Protein AF-A0A444ZE01-F1 (afdb_monomer)

Foldseek 3Di:
DDDDDPVDDDPVPDPCCPDPCVVVVVVPPPPPVVVVVVVVVVVVVVVVVVVVVVLCVPQVVDPVSVVVVVVVVVVVVVVVVVVVCVPPDDPDPPPDPPDPPPDPDD

Organism: Arachis hypogaea (NCBI:txid3818)

Radius of gyration: 29.76 Å; Cα contacts (8 Å, |Δi|>4): 13; chains: 1; bounding box: 40×38×88 Å

Mean predicted aligned error: 18.2 Å

Sequence (106 aa):
MKFENILELPDSLIYKRWTKNAKNEFISTEMPVNDDVERVLKFRVGALASNLNKLCDIACKDLADFDEVQSELVNLVIRLQSRKQGKSTPNINVEGINDPFVVKSK

Solvent-accessible surface area (backbone atoms only — not comparable to full-atom values): 6834 Å² total; per-residue (Å²): 138,84,86,83,82,78,88,69,82,59,71,92,76,53,63,55,85,79,41,90,60,33,64,58,60,62,70,65,55,76,71,59,71,66,59,56,54,55,50,53,49,52,52,52,51,51,54,51,50,55,52,50,52,54,48,49,70,58,24,73,75,42,71,68,51,32,54,50,53,52,51,52,51,52,53,50,50,50,58,53,50,51,64,73,34,75,86,53,88,77,85,79,80,92,76,75,87,76,62,92,81,69,75,80,78,130

pLDDT: mean 75.28, std 19.27, range [46.06, 98.0]

Secondary structure (DSSP, 8-state):
-------S--GGGS-GGGSTTHHHHHHT----HHHHHHHHHHHHHHHHHHHHHHHHHHHTTSHHHHHHHHHHHHHHHHHHHHHHTTTS-----------TT-----

Structure (mmCIF, N/CA/C/O backbone):
data_AF-A0A444ZE01-F1
#
_entry.id   AF-A0A444ZE01-F1
#
loop_
_a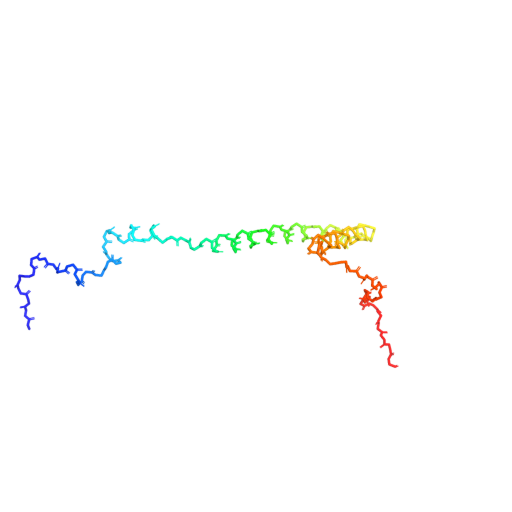tom_site.group_PDB
_atom_site.id
_atom_site.type_symbol
_atom_site.label_atom_id
_atom_site.label_alt_id
_atom_site.label_comp_id
_atom_site.label_asym_id
_atom_site.label_entity_id
_atom_site.label_seq_id
_atom_site.pdbx_PDB_ins_code
_atom_site.Cartn_x
_atom_site.Cartn_y
_atom_site.Cartn_z
_atom_site.occupancy
_atom_site.B_iso_or_equiv
_atom_site.auth_seq_id
_atom_site.auth_comp_id
_at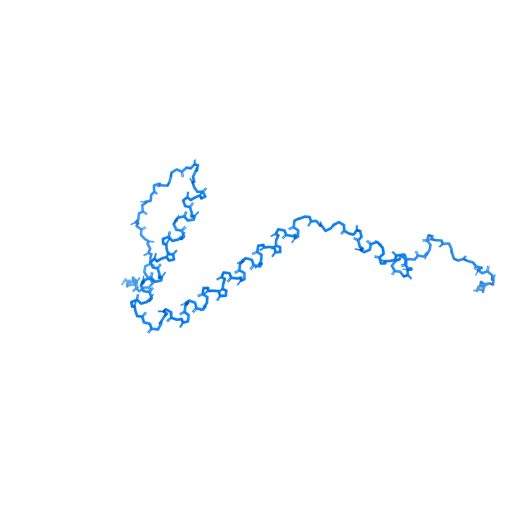om_site.auth_asym_id
_atom_site.auth_atom_id
_atom_site.pdbx_PDB_model_num
ATOM 1 N N . MET A 1 1 ? 11.892 18.921 -68.157 1.00 55.28 1 MET A N 1
ATOM 2 C CA . MET A 1 1 ? 12.948 17.894 -68.051 1.00 55.28 1 MET A CA 1
ATOM 3 C C . MET A 1 1 ? 12.247 16.560 -67.841 1.00 55.28 1 MET A C 1
ATOM 5 O O . MET A 1 1 ? 11.583 16.409 -66.825 1.00 55.28 1 MET A O 1
ATOM 9 N N . LYS A 1 2 ? 12.251 15.671 -68.840 1.00 55.94 2 LYS A N 1
ATOM 10 C CA . LYS A 1 2 ? 11.714 14.308 -68.708 1.00 55.94 2 LYS A CA 1
ATOM 11 C C . LYS A 1 2 ? 12.903 13.387 -68.459 1.00 55.94 2 LYS A C 1
ATOM 13 O O . LYS A 1 2 ? 13.844 13.411 -69.244 1.00 55.94 2 LYS A O 1
ATOM 18 N N . PHE A 1 3 ? 12.884 12.655 -67.351 1.00 61.16 3 PHE A N 1
ATOM 19 C CA . PHE A 1 3 ? 13.892 11.640 -67.064 1.00 61.16 3 PHE A CA 1
ATOM 20 C C . PHE A 1 3 ? 13.412 10.325 -67.667 1.00 61.16 3 PHE A C 1
ATOM 22 O O . PHE A 1 3 ? 12.609 9.613 -67.072 1.00 61.16 3 PHE A O 1
ATOM 29 N N . GLU A 1 4 ? 13.857 10.047 -68.885 1.00 61.88 4 GLU A N 1
ATOM 30 C CA . GLU A 1 4 ? 13.687 8.742 -69.512 1.00 61.88 4 GLU A CA 1
ATOM 31 C C . GLU A 1 4 ? 14.908 7.887 -69.133 1.00 61.88 4 GLU A C 1
ATOM 33 O O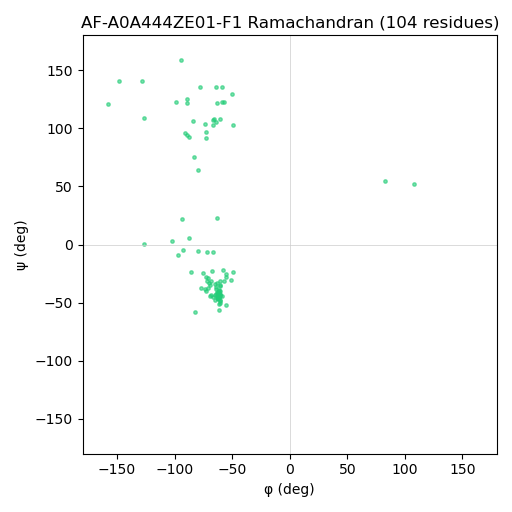 . GLU A 1 4 ? 16.045 8.305 -69.349 1.00 61.88 4 GLU A O 1
ATOM 38 N N . ASN A 1 5 ? 14.655 6.706 -68.551 1.00 63.28 5 ASN A N 1
ATOM 39 C CA . ASN A 1 5 ? 15.624 5.670 -68.143 1.00 63.28 5 ASN A CA 1
ATOM 40 C C . ASN A 1 5 ? 16.335 5.831 -66.785 1.00 63.28 5 ASN A C 1
ATOM 42 O O . ASN A 1 5 ? 17.555 5.710 -66.699 1.00 63.28 5 ASN A O 1
ATOM 46 N N . ILE A 1 6 ? 15.583 5.988 -65.691 1.00 62.78 6 ILE A N 1
ATOM 47 C CA . ILE A 1 6 ? 16.099 5.595 -64.366 1.00 62.78 6 ILE A CA 1
ATOM 48 C C . ILE A 1 6 ? 15.753 4.117 -64.183 1.00 62.78 6 ILE A C 1
ATOM 50 O O . ILE A 1 6 ? 14.638 3.790 -63.786 1.00 62.78 6 ILE A O 1
ATOM 54 N N . LEU A 1 7 ? 16.674 3.227 -64.558 1.00 65.50 7 LEU A N 1
ATOM 55 C CA . LEU A 1 7 ? 16.467 1.785 -64.398 1.00 65.50 7 LEU A CA 1
ATOM 56 C C . LEU A 1 7 ? 16.501 1.372 -62.920 1.00 65.50 7 LEU A C 1
ATOM 58 O O . LEU A 1 7 ? 15.717 0.515 -62.532 1.00 65.50 7 LEU A O 1
ATOM 62 N N . GLU A 1 8 ? 17.310 2.032 -62.083 1.00 67.56 8 GLU A N 1
ATOM 63 C CA . GLU A 1 8 ? 17.335 1.832 -60.628 1.00 67.56 8 GLU A CA 1
ATOM 64 C C . GLU A 1 8 ? 17.691 3.143 -59.904 1.00 67.56 8 GLU A C 1
ATOM 66 O O . GLU A 1 8 ? 18.512 3.935 -60.375 1.00 67.56 8 GLU A O 1
ATOM 71 N N . LEU A 1 9 ? 17.037 3.399 -58.768 1.00 71.94 9 LEU A N 1
ATOM 72 C CA . LEU A 1 9 ? 17.327 4.547 -57.906 1.00 71.94 9 LEU A CA 1
ATOM 73 C C . LEU A 1 9 ? 18.585 4.268 -57.065 1.00 71.94 9 LEU A C 1
ATOM 75 O O . LEU A 1 9 ? 18.675 3.191 -56.481 1.00 71.94 9 LEU A O 1
ATOM 79 N N . PRO A 1 10 ? 19.521 5.227 -56.929 1.00 72.62 10 PRO A N 1
ATOM 80 C CA . PRO A 1 10 ? 20.665 5.082 -56.032 1.00 72.62 10 PRO A CA 1
ATOM 81 C C . PRO A 1 10 ? 20.230 4.868 -54.577 1.00 72.62 10 PRO A C 1
ATOM 83 O O . PRO A 1 10 ? 19.401 5.626 -54.070 1.00 72.62 10 PRO A O 1
ATOM 86 N N . ASP A 1 11 ? 20.862 3.925 -53.873 1.00 66.56 11 ASP A N 1
ATOM 87 C CA . ASP A 1 11 ? 20.573 3.612 -52.460 1.00 66.56 11 ASP A CA 1
ATOM 88 C C . ASP A 1 11 ? 20.673 4.828 -51.525 1.00 66.56 11 ASP A C 1
ATOM 90 O O . ASP A 1 11 ? 19.972 4.907 -50.518 1.00 66.56 11 ASP A O 1
ATOM 94 N N . SER A 1 12 ? 21.504 5.815 -51.869 1.00 68.62 12 SER A N 1
ATOM 95 C CA . SER A 1 12 ? 21.644 7.073 -51.125 1.00 68.62 12 SER A CA 1
ATOM 96 C C . SER A 1 12 ? 20.400 7.968 -51.175 1.00 68.62 12 SER A C 1
ATOM 98 O O . SER A 1 12 ? 20.215 8.804 -50.293 1.00 68.62 12 SER A O 1
ATOM 100 N N . LEU A 1 13 ? 19.550 7.803 -52.191 1.00 69.62 13 LEU A N 1
ATOM 101 C CA . LEU A 1 13 ? 18.291 8.534 -52.362 1.00 69.62 13 LEU A CA 1
ATOM 102 C C . LEU A 1 13 ? 17.084 7.742 -51.848 1.00 69.62 13 LEU A C 1
ATOM 104 O O . LEU A 1 13 ? 15.982 8.283 -51.740 1.00 69.62 13 LEU A O 1
ATOM 108 N N . ILE A 1 14 ? 17.281 6.469 -51.505 1.00 75.69 14 ILE A N 1
ATOM 109 C CA . ILE A 1 14 ? 16.237 5.615 -50.961 1.00 75.69 14 ILE A CA 1
ATOM 110 C C . ILE A 1 14 ? 16.157 5.858 -49.453 1.00 75.69 14 ILE A C 1
ATOM 112 O O . ILE A 1 14 ? 17.001 5.425 -48.667 1.00 75.69 14 ILE A O 1
ATOM 116 N N . TYR A 1 15 ? 15.103 6.551 -49.020 1.00 70.31 15 TYR A N 1
ATOM 117 C CA . TYR A 1 15 ? 14.872 6.774 -47.599 1.00 70.31 15 TYR A CA 1
ATOM 118 C C . TYR A 1 15 ? 14.559 5.435 -46.916 1.00 70.31 15 TYR A C 1
ATOM 120 O O . TYR A 1 15 ? 13.477 4.869 -47.085 1.00 70.31 15 TYR A O 1
ATOM 128 N N . LYS A 1 16 ? 15.514 4.923 -46.130 1.00 68.69 16 LYS A N 1
ATOM 129 C 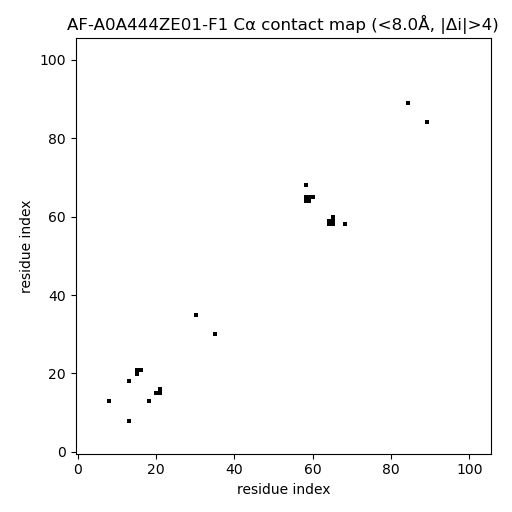CA . LYS A 1 16 ? 15.490 3.570 -45.542 1.00 68.69 16 LYS A CA 1
ATOM 130 C C . LYS A 1 16 ? 14.199 3.215 -44.805 1.00 68.69 16 LYS A C 1
ATOM 132 O O . LYS A 1 16 ? 13.779 2.060 -44.855 1.00 68.69 16 LYS A O 1
ATOM 137 N N . ARG A 1 17 ? 13.520 4.207 -44.212 1.00 68.50 17 ARG A N 1
ATOM 138 C CA . ARG A 1 17 ? 12.218 4.057 -43.532 1.00 68.50 17 ARG A CA 1
ATOM 139 C C . ARG A 1 17 ? 11.111 3.499 -44.442 1.00 68.50 17 ARG A C 1
ATOM 141 O O . ARG A 1 17 ? 10.138 2.959 -43.932 1.00 68.50 17 ARG A O 1
ATOM 148 N N . TRP A 1 18 ? 11.253 3.624 -45.762 1.00 66.25 18 TRP A N 1
ATOM 149 C CA . TRP A 1 18 ? 10.300 3.138 -46.770 1.00 66.25 18 TRP A CA 1
ATOM 150 C C . TRP A 1 18 ? 10.765 1.838 -47.443 1.00 66.25 18 TRP A C 1
ATOM 152 O O . TRP A 1 18 ? 10.096 1.332 -48.340 1.00 66.25 18 TRP A O 1
ATOM 162 N N . THR A 1 19 ? 11.897 1.272 -47.011 1.00 72.69 19 THR A N 1
ATOM 163 C CA . THR A 1 19 ? 12.428 0.010 -47.544 1.00 72.69 19 THR A CA 1
ATOM 164 C C . THR A 1 19 ? 11.980 -1.183 -46.709 1.00 72.69 19 THR A C 1
ATOM 166 O O . THR A 1 19 ? 11.663 -1.064 -45.526 1.00 72.69 19 THR A O 1
ATOM 169 N N . LYS A 1 20 ? 12.021 -2.381 -47.301 1.00 68.94 20 LYS A N 1
ATOM 170 C CA . LYS A 1 20 ? 11.741 -3.654 -46.614 1.00 68.94 20 LYS A CA 1
ATOM 171 C C . LYS A 1 20 ? 12.627 -3.875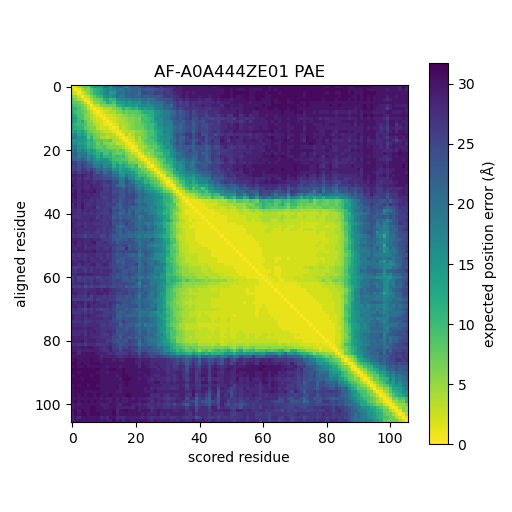 -45.372 1.00 68.94 20 LYS A C 1
ATOM 173 O O . LYS A 1 20 ? 12.198 -4.549 -44.438 1.00 68.94 20 LYS A O 1
ATOM 178 N N . ASN A 1 21 ? 13.809 -3.252 -45.329 1.00 62.72 21 ASN A N 1
ATOM 179 C CA . ASN A 1 21 ? 14.749 -3.310 -44.206 1.00 62.72 21 ASN A CA 1
ATOM 180 C C . ASN A 1 21 ? 14.382 -2.375 -43.038 1.00 62.72 21 ASN A C 1
ATOM 182 O O . ASN A 1 21 ? 14.993 -2.483 -41.977 1.00 62.72 21 ASN A O 1
ATOM 186 N N . ALA A 1 22 ? 13.354 -1.524 -43.170 1.00 62.03 22 ALA A N 1
ATOM 187 C CA . ALA A 1 22 ? 12.894 -0.637 -42.095 1.00 62.03 22 ALA A CA 1
ATOM 188 C C . ALA A 1 22 ? 12.507 -1.397 -40.814 1.00 62.03 22 ALA A C 1
ATOM 190 O O . ALA A 1 22 ? 12.686 -0.893 -39.708 1.00 62.03 22 ALA A O 1
ATOM 191 N N . LYS A 1 23 ? 12.005 -2.633 -40.950 1.00 58.97 23 LYS A N 1
ATOM 192 C CA . LYS A 1 23 ? 11.671 -3.485 -39.800 1.00 58.97 23 LYS A CA 1
ATOM 193 C C . LYS A 1 23 ? 12.909 -4.034 -39.085 1.00 58.97 23 LYS A C 1
ATOM 195 O O . LYS A 1 23 ? 12.837 -4.256 -37.884 1.00 58.97 23 LYS A O 1
ATOM 200 N N . ASN A 1 24 ? 14.030 -4.209 -39.786 1.00 59.62 24 ASN A N 1
ATOM 201 C CA . ASN A 1 24 ? 15.263 -4.728 -39.187 1.00 59.62 24 ASN A CA 1
ATOM 202 C C . ASN A 1 24 ? 15.987 -3.647 -38.373 1.00 59.62 24 ASN A C 1
ATOM 204 O O . ASN A 1 24 ? 16.488 -3.942 -37.295 1.00 59.62 24 ASN A O 1
ATOM 208 N N . GLU A 1 25 ? 15.978 -2.389 -38.834 1.00 56.56 25 GLU A N 1
ATOM 209 C CA . GLU A 1 25 ? 16.546 -1.264 -38.070 1.00 56.56 25 GLU A CA 1
ATOM 210 C C . GLU A 1 25 ? 15.714 -0.944 -36.810 1.00 56.56 25 GLU A C 1
ATOM 212 O O . GLU A 1 25 ? 16.276 -0.576 -35.783 1.00 56.56 25 GLU A O 1
ATOM 217 N N . PHE A 1 26 ? 14.389 -1.156 -36.838 1.00 53.97 26 PHE A N 1
ATOM 218 C CA . PHE A 1 26 ? 13.528 -0.941 -35.663 1.00 53.97 26 PHE A CA 1
ATOM 219 C C . PHE A 1 26 ? 13.769 -1.968 -34.545 1.00 53.97 26 PHE A C 1
ATOM 221 O O . PHE A 1 26 ? 13.688 -1.626 -33.368 1.00 53.97 26 PHE A O 1
ATOM 228 N N . ILE A 1 27 ? 14.076 -3.219 -34.903 1.00 54.97 27 ILE A N 1
ATOM 229 C CA . ILE A 1 27 ? 14.314 -4.303 -33.935 1.00 54.97 27 ILE A CA 1
ATOM 230 C C . ILE A 1 27 ? 15.694 -4.167 -33.269 1.00 54.97 27 ILE A C 1
ATOM 232 O O . ILE A 1 27 ? 15.868 -4.601 -32.135 1.00 54.97 27 ILE A O 1
ATOM 236 N N . SER A 1 28 ? 16.651 -3.503 -33.924 1.00 52.94 28 SER A N 1
ATOM 237 C CA . SER A 1 28 ? 17.979 -3.204 -33.368 1.00 52.94 28 SER A CA 1
ATOM 238 C C . SER A 1 28 ? 18.074 -1.832 -32.698 1.00 52.94 28 SER A C 1
ATOM 240 O O . SER A 1 28 ? 19.174 -1.312 -32.522 1.00 52.94 28 SER A O 1
ATOM 242 N N . THR A 1 29 ? 16.950 -1.247 -32.272 1.00 51.91 29 THR A N 1
ATOM 243 C CA . THR A 1 29 ? 17.038 -0.234 -31.217 1.00 51.91 29 THR A CA 1
ATOM 244 C C . THR A 1 29 ? 17.348 -0.994 -29.939 1.00 51.91 29 THR A C 1
ATOM 246 O O . THR A 1 29 ? 16.449 -1.577 -29.334 1.00 51.91 29 THR A O 1
ATOM 249 N N . GLU A 1 30 ? 18.625 -1.052 -29.562 1.00 59.94 30 GLU A N 1
ATOM 250 C CA . GLU A 1 30 ? 19.013 -1.397 -28.199 1.00 59.94 30 GLU A CA 1
ATOM 251 C C . GLU A 1 30 ? 18.178 -0.512 -27.275 1.00 59.94 30 GLU A C 1
ATOM 253 O O . GLU A 1 30 ? 18.391 0.698 -27.189 1.00 59.94 30 GLU A O 1
ATOM 258 N N . MET A 1 31 ? 17.141 -1.094 -26.667 1.00 54.16 31 MET A N 1
ATOM 259 C CA . MET A 1 31 ? 16.353 -0.378 -25.681 1.00 54.16 31 MET A CA 1
ATOM 260 C C . MET A 1 31 ? 17.336 0.074 -24.605 1.00 54.16 31 MET A C 1
ATOM 262 O O . MET A 1 31 ? 18.038 -0.784 -24.054 1.00 54.16 31 MET A O 1
ATOM 266 N N . PRO A 1 32 ? 17.436 1.380 -24.305 1.00 56.69 32 PRO A N 1
ATOM 267 C CA . PRO A 1 32 ? 18.321 1.814 -23.248 1.00 56.69 32 PRO A CA 1
ATOM 268 C C . PRO A 1 32 ? 17.858 1.100 -21.980 1.00 56.69 32 PRO A C 1
ATOM 270 O O . PRO A 1 32 ? 16.700 1.203 -21.591 1.00 56.69 32 PRO A O 1
AT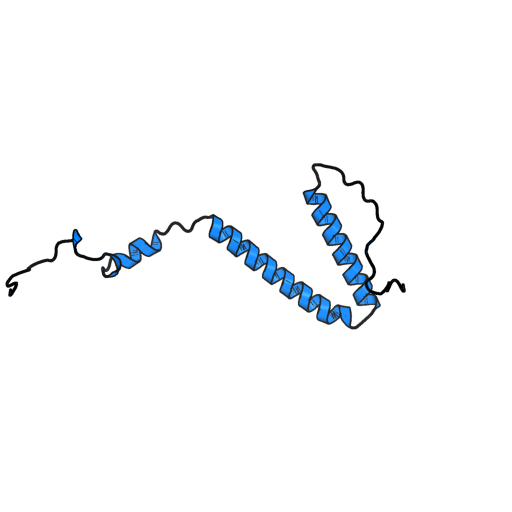OM 273 N N . VAL A 1 33 ? 18.753 0.345 -21.341 1.00 59.06 33 VAL A N 1
ATOM 274 C CA . VAL A 1 33 ? 18.485 -0.462 -20.131 1.00 59.06 33 VAL A CA 1
ATOM 275 C C . VAL A 1 33 ? 17.765 0.351 -19.036 1.00 59.06 33 VAL A C 1
ATOM 277 O O . VAL A 1 33 ? 17.043 -0.193 -18.203 1.00 59.06 33 VAL A O 1
ATOM 280 N N . ASN A 1 34 ? 17.911 1.676 -19.075 1.00 61.72 34 ASN A N 1
ATOM 281 C CA . ASN A 1 34 ? 17.239 2.630 -18.202 1.00 61.72 34 ASN A CA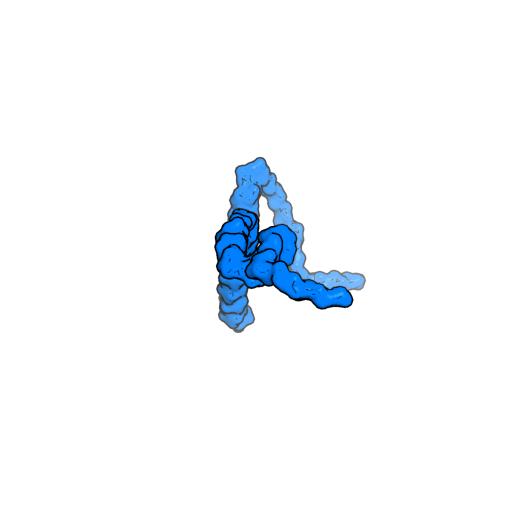 1
ATOM 282 C C . ASN A 1 34 ? 15.702 2.680 -18.381 1.00 61.72 34 ASN A C 1
ATOM 284 O O . ASN A 1 34 ? 14.987 2.821 -17.388 1.00 61.72 34 ASN A O 1
ATOM 288 N N . ASP A 1 35 ? 15.183 2.481 -19.600 1.00 65.19 35 ASP A N 1
ATOM 289 C CA . ASP A 1 35 ? 13.735 2.416 -19.868 1.00 65.19 35 ASP A CA 1
ATOM 290 C C . ASP A 1 35 ? 13.091 1.232 -19.145 1.00 65.19 35 ASP A C 1
ATOM 292 O O . ASP A 1 35 ? 11.940 1.308 -18.710 1.00 65.19 35 ASP A O 1
ATOM 296 N N . ASP A 1 36 ? 13.827 0.131 -18.996 1.00 77.69 36 ASP A N 1
ATOM 297 C CA . ASP A 1 36 ? 13.316 -1.061 -18.331 1.00 77.69 36 ASP A CA 1
ATOM 298 C C . ASP A 1 36 ? 13.239 -0.868 -16.811 1.00 77.69 36 ASP A C 1
ATOM 300 O O . ASP A 1 36 ? 12.244 -1.233 -16.183 1.00 77.69 36 ASP A O 1
ATOM 304 N N . VAL A 1 37 ? 14.223 -0.184 -16.215 1.00 83.19 37 VAL A N 1
ATOM 305 C CA . VAL A 1 37 ? 14.203 0.167 -14.786 1.00 83.19 37 VAL A CA 1
ATOM 306 C C . VAL A 1 37 ? 13.058 1.130 -14.474 1.00 83.19 37 VAL A C 1
ATOM 308 O O . VAL A 1 37 ? 12.294 0.887 -13.537 1.00 83.19 37 VAL A O 1
ATOM 311 N N . GLU A 1 38 ? 12.894 2.199 -15.257 1.00 87.81 38 GLU A N 1
ATOM 312 C CA . GLU A 1 38 ? 11.805 3.160 -15.054 1.00 87.81 38 GLU A CA 1
ATOM 313 C C . GLU A 1 38 ? 10.432 2.499 -15.236 1.00 87.81 38 GLU A C 1
ATOM 315 O O . GLU A 1 38 ? 9.515 2.708 -14.435 1.00 87.81 38 GLU A O 1
ATOM 320 N N . ARG A 1 39 ? 10.293 1.639 -16.249 1.00 86.06 39 ARG A N 1
ATOM 321 C CA . ARG A 1 39 ? 9.079 0.855 -16.483 1.00 86.06 39 ARG A CA 1
ATOM 322 C C . ARG A 1 39 ? 8.764 -0.060 -15.298 1.00 86.06 39 ARG A C 1
ATOM 324 O O . ARG A 1 39 ? 7.635 -0.053 -14.807 1.00 86.06 39 ARG A O 1
ATOM 331 N N . VAL A 1 40 ? 9.744 -0.816 -14.804 1.00 88.50 40 VAL A N 1
ATOM 332 C CA . VAL A 1 40 ? 9.581 -1.693 -13.633 1.00 88.50 40 VAL A CA 1
ATOM 333 C C . VAL A 1 40 ? 9.197 -0.886 -12.391 1.00 88.50 40 VAL A C 1
ATOM 335 O O . VAL A 1 40 ? 8.329 -1.314 -11.627 1.00 88.50 40 VAL A O 1
ATOM 338 N N . LEU A 1 41 ? 9.786 0.297 -12.189 1.00 91.44 41 LEU A N 1
ATOM 339 C CA . LEU A 1 41 ? 9.414 1.193 -11.093 1.00 91.44 41 LEU A CA 1
ATOM 340 C C . LEU A 1 41 ? 7.957 1.653 -11.207 1.00 91.44 41 LEU A C 1
ATOM 342 O O . LEU A 1 41 ? 7.225 1.554 -10.222 1.00 91.44 41 LEU A O 1
ATOM 346 N N . LYS A 1 42 ? 7.503 2.074 -12.393 1.00 93.06 42 LYS A N 1
ATOM 347 C CA . LYS A 1 42 ? 6.101 2.463 -12.630 1.00 93.06 42 LYS A CA 1
ATOM 348 C C . LYS A 1 42 ? 5.132 1.320 -12.331 1.00 93.06 42 LYS A C 1
ATOM 350 O O . LYS A 1 42 ? 4.138 1.538 -11.641 1.00 93.06 42 LYS A O 1
ATOM 355 N N . PHE A 1 43 ? 5.441 0.096 -12.768 1.00 93.50 43 PHE A N 1
ATOM 356 C CA . PHE A 1 43 ? 4.618 -1.077 -12.452 1.00 93.50 43 PHE A CA 1
ATOM 357 C C . PHE A 1 43 ? 4.556 -1.362 -10.948 1.00 93.50 43 PHE A C 1
ATOM 359 O O . PHE A 1 43 ? 3.473 -1.603 -10.416 1.00 93.50 43 PHE A O 1
ATOM 366 N N . ARG A 1 44 ? 5.692 -1.287 -10.243 1.00 94.75 44 ARG A N 1
ATOM 367 C CA . ARG A 1 44 ? 5.742 -1.477 -8.784 1.00 94.75 44 ARG A CA 1
ATOM 368 C C . ARG A 1 44 ? 4.923 -0.420 -8.045 1.00 94.75 44 ARG A C 1
ATOM 370 O O . ARG A 1 44 ? 4.170 -0.769 -7.141 1.00 94.75 44 ARG A O 1
ATOM 377 N N . VAL A 1 45 ? 5.035 0.848 -8.445 1.00 96.50 45 VAL A N 1
ATOM 378 C CA . VAL A 1 45 ? 4.240 1.945 -7.871 1.00 96.50 45 VAL A CA 1
ATOM 379 C C . VAL A 1 45 ? 2.751 1.721 -8.119 1.00 96.50 45 VAL A C 1
ATOM 381 O O . VAL A 1 45 ? 1.968 1.808 -7.179 1.00 96.50 45 VAL A O 1
ATOM 384 N N . GLY A 1 46 ? 2.357 1.370 -9.347 1.00 95.94 46 GLY A N 1
ATOM 385 C CA . GLY A 1 46 ? 0.957 1.107 -9.686 1.00 95.94 46 GLY A CA 1
ATOM 386 C C . GLY A 1 46 ? 0.352 -0.049 -8.883 1.00 95.94 46 GLY A C 1
ATOM 387 O O . GLY A 1 46 ? -0.750 0.082 -8.352 1.00 95.94 46 GLY A O 1
ATOM 388 N N . ALA A 1 47 ? 1.087 -1.154 -8.731 1.00 96.38 47 ALA A N 1
ATOM 389 C CA . ALA A 1 47 ? 0.647 -2.296 -7.931 1.00 96.38 47 ALA A CA 1
ATOM 390 C C . ALA A 1 47 ? 0.463 -1.928 -6.448 1.00 96.38 47 ALA A C 1
ATOM 392 O O . ALA A 1 47 ? -0.561 -2.259 -5.850 1.00 96.38 47 ALA A O 1
ATOM 393 N N . LEU A 1 48 ? 1.423 -1.198 -5.865 1.00 97.56 48 LEU A N 1
ATOM 394 C CA . LEU A 1 48 ? 1.331 -0.731 -4.480 1.00 97.56 48 LEU A CA 1
ATOM 395 C C . LEU A 1 48 ? 0.160 0.237 -4.284 1.00 97.56 48 LEU A C 1
ATOM 397 O O . LEU A 1 48 ? -0.614 0.057 -3.350 1.00 97.56 48 LEU A O 1
ATOM 401 N N . ALA A 1 49 ? -0.012 1.214 -5.178 1.00 97.62 49 ALA A N 1
ATOM 402 C CA . ALA A 1 49 ? -1.113 2.172 -5.110 1.00 97.62 49 ALA A CA 1
ATOM 403 C C . ALA A 1 49 ? -2.481 1.480 -5.208 1.00 97.62 49 ALA A C 1
ATOM 405 O O . ALA A 1 49 ? -3.383 1.791 -4.437 1.00 97.62 49 ALA A O 1
ATOM 406 N N . SER A 1 50 ? -2.631 0.498 -6.106 1.00 97.88 50 SER A N 1
ATOM 407 C CA . SER A 1 50 ? -3.875 -0.274 -6.226 1.00 97.88 50 SER A CA 1
ATOM 408 C C . SER A 1 50 ? -4.213 -1.025 -4.936 1.00 97.88 50 SER A C 1
ATOM 410 O O . SER A 1 50 ? -5.361 -0.997 -4.494 1.00 97.88 50 SER A O 1
ATOM 412 N N . ASN A 1 51 ? -3.220 -1.662 -4.312 1.00 97.44 51 ASN A N 1
ATOM 413 C CA . ASN A 1 51 ? -3.420 -2.383 -3.058 1.00 97.44 51 ASN A CA 1
ATOM 414 C C . ASN A 1 51 ? -3.732 -1.436 -1.893 1.00 97.44 51 ASN A C 1
ATOM 416 O O . ASN A 1 51 ? -4.656 -1.713 -1.135 1.00 97.44 51 ASN A O 1
ATOM 420 N N . LEU A 1 52 ? -3.020 -0.309 -1.780 1.00 97.31 52 LEU A N 1
ATOM 421 C CA . LEU A 1 52 ? -3.288 0.701 -0.751 1.00 97.31 52 LEU A CA 1
ATOM 422 C C . LEU A 1 52 ? -4.684 1.308 -0.909 1.00 97.31 52 LEU A C 1
ATOM 424 O O . LEU A 1 52 ? -5.392 1.432 0.079 1.00 97.31 52 LEU A O 1
ATOM 428 N N . ASN A 1 53 ? -5.131 1.592 -2.136 1.00 97.31 53 ASN A N 1
ATOM 429 C CA . ASN A 1 53 ? -6.488 2.089 -2.375 1.00 97.31 53 ASN A CA 1
ATOM 430 C C . ASN A 1 53 ? -7.561 1.090 -1.918 1.00 97.31 53 ASN A C 1
ATOM 432 O O . ASN A 1 53 ? -8.546 1.491 -1.306 1.00 97.31 53 ASN A O 1
ATOM 436 N N . LYS A 1 54 ? -7.370 -0.211 -2.184 1.00 97.50 54 LYS A N 1
ATOM 437 C CA . LYS A 1 54 ? -8.280 -1.260 -1.691 1.00 97.50 54 LYS A CA 1
ATOM 438 C C . LYS A 1 54 ? -8.267 -1.348 -0.169 1.00 97.50 54 LYS A C 1
ATOM 440 O O . LYS A 1 54 ? -9.322 -1.488 0.435 1.00 97.50 54 LYS A O 1
ATOM 445 N N . LEU A 1 55 ? -7.084 -1.261 0.436 1.00 97.06 55 LEU A N 1
ATOM 446 C CA . LEU A 1 55 ? -6.936 -1.276 1.886 1.00 97.06 55 LEU A CA 1
ATOM 447 C C . LEU A 1 55 ? -7.653 -0.078 2.523 1.00 97.06 55 LEU A C 1
ATOM 449 O O . LEU A 1 55 ? -8.396 -0.270 3.475 1.00 97.06 55 LEU A O 1
ATOM 453 N N . CYS A 1 56 ? -7.515 1.124 1.954 1.00 96.94 56 CYS A N 1
ATOM 454 C CA . CYS A 1 56 ? -8.231 2.316 2.408 1.00 96.94 56 CYS A CA 1
ATOM 455 C C . CYS A 1 56 ? -9.756 2.183 2.263 1.00 96.94 56 CYS A C 1
ATOM 457 O O . CYS A 1 56 ? -10.477 2.590 3.167 1.00 96.94 56 CYS A O 1
ATOM 459 N N . ASP A 1 57 ? -10.266 1.601 1.168 1.00 97.12 57 ASP A N 1
ATOM 460 C CA . ASP A 1 57 ? -11.716 1.386 1.009 1.00 97.12 57 ASP A CA 1
ATOM 461 C C . ASP A 1 57 ? -12.299 0.477 2.103 1.00 97.12 57 ASP A C 1
ATOM 463 O O . ASP A 1 57 ? -13.458 0.632 2.490 1.00 97.12 57 ASP A O 1
ATOM 467 N N . ILE A 1 58 ? -11.506 -0.467 2.612 1.00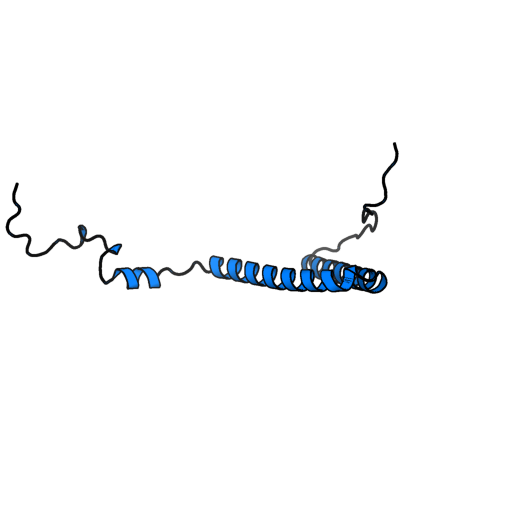 96.69 58 ILE A N 1
ATOM 468 C CA . ILE A 1 58 ? -11.915 -1.365 3.695 1.00 96.69 58 ILE A CA 1
ATOM 469 C C . ILE A 1 58 ? -11.744 -0.664 5.048 1.00 96.69 58 ILE A C 1
ATOM 471 O O . ILE A 1 58 ? -12.722 -0.485 5.769 1.00 96.69 58 ILE A O 1
ATOM 475 N N . ALA A 1 59 ? -10.525 -0.222 5.356 1.00 97.50 59 ALA A N 1
ATOM 476 C CA . ALA A 1 59 ? -10.128 0.213 6.691 1.00 97.50 59 ALA A CA 1
ATOM 477 C C . ALA A 1 59 ? -10.756 1.542 7.124 1.00 97.50 59 ALA A C 1
ATOM 479 O O . ALA A 1 59 ? -10.988 1.748 8.304 1.00 97.50 59 ALA A O 1
ATOM 480 N N . CYS A 1 60 ? -11.088 2.449 6.199 1.00 96.62 60 CYS A N 1
ATOM 481 C CA . CYS A 1 60 ? -11.660 3.749 6.574 1.00 96.62 60 CYS A CA 1
ATOM 482 C C . CYS A 1 60 ? -13.114 3.677 7.080 1.00 96.62 60 CYS A C 1
ATOM 484 O O . CYS A 1 60 ? -13.669 4.706 7.464 1.00 96.62 60 CYS A O 1
ATOM 486 N N . LYS A 1 61 ? -13.765 2.508 7.019 1.00 95.88 61 LYS A N 1
ATOM 487 C CA . LYS A 1 61 ? -15.170 2.330 7.424 1.00 95.88 61 LYS A CA 1
ATOM 488 C C . LYS A 1 61 ? -15.330 2.069 8.925 1.00 95.88 61 LYS A C 1
ATOM 490 O O . LYS A 1 61 ? -16.405 2.348 9.451 1.00 95.88 61 LYS A O 1
ATOM 495 N N . ASP A 1 62 ? -14.291 1.566 9.589 1.00 97.69 62 ASP A N 1
ATOM 496 C CA . ASP A 1 62 ? -14.269 1.270 11.021 1.00 97.69 62 ASP A CA 1
ATOM 497 C C . ASP A 1 62 ? -13.042 1.912 11.683 1.00 97.69 62 ASP A C 1
ATOM 499 O O . ASP A 1 62 ? -11.961 1.959 11.102 1.00 97.69 62 ASP A O 1
ATOM 503 N N . LEU A 1 63 ? -13.211 2.444 12.896 1.00 96.62 63 LEU A N 1
ATOM 504 C CA . LEU A 1 63 ? -12.137 3.171 13.575 1.00 96.62 63 LEU A CA 1
ATOM 505 C C . LEU A 1 63 ? -11.006 2.242 14.040 1.00 96.62 63 LEU A C 1
ATOM 507 O O . LEU A 1 63 ? -9.844 2.630 13.960 1.00 96.62 63 LEU A O 1
ATOM 511 N N . ALA A 1 64 ? -11.326 1.030 14.501 1.00 97.94 64 ALA A N 1
ATOM 512 C CA . ALA A 1 64 ? -10.312 0.083 14.950 1.00 97.94 64 ALA A CA 1
ATOM 513 C C . ALA A 1 64 ? -9.482 -0.424 13.762 1.00 97.94 64 ALA A C 1
ATOM 515 O O . ALA A 1 64 ? -8.252 -0.414 13.834 1.00 97.94 64 ALA A O 1
ATOM 516 N N . ASP A 1 65 ? -10.142 -0.765 12.650 1.00 97.69 65 ASP A N 1
ATOM 517 C CA . ASP A 1 65 ? -9.462 -1.159 11.410 1.00 97.69 65 ASP A CA 1
ATOM 518 C C . ASP A 1 65 ? -8.583 -0.018 10.863 1.00 97.69 65 ASP A C 1
ATOM 520 O O . ASP A 1 65 ? -7.462 -0.249 10.398 1.00 97.69 65 ASP A O 1
ATOM 524 N N . PHE A 1 66 ? -9.064 1.229 10.933 1.00 97.62 66 PHE A N 1
ATOM 525 C CA . PHE A 1 66 ? -8.292 2.406 10.539 1.00 97.62 66 PHE A CA 1
ATOM 526 C C . PHE A 1 66 ? -7.024 2.572 11.387 1.00 97.62 66 PHE A C 1
ATOM 528 O O . PHE A 1 66 ? -5.934 2.718 10.828 1.00 97.62 66 PHE A O 1
ATOM 535 N N . ASP A 1 67 ? -7.150 2.537 12.716 1.00 98.00 67 ASP A N 1
ATOM 536 C CA . ASP A 1 67 ? -6.029 2.735 13.639 1.00 98.00 67 ASP A CA 1
ATOM 537 C C . ASP A 1 67 ? -4.976 1.621 13.511 1.00 98.00 67 ASP A C 1
ATOM 539 O O . ASP A 1 67 ? -3.766 1.895 13.541 1.00 98.00 67 ASP A O 1
ATOM 543 N N . GLU A 1 68 ? -5.416 0.373 13.314 1.00 97.75 68 GLU A N 1
ATOM 544 C CA . GLU A 1 68 ? -4.543 -0.775 13.057 1.00 97.75 68 GLU A CA 1
ATOM 545 C C . GLU A 1 68 ? -3.748 -0.574 11.762 1.00 97.75 68 GLU A C 1
ATOM 547 O O . GLU A 1 68 ? -2.511 -0.545 11.781 1.00 97.75 68 GLU A O 1
ATOM 552 N N . VAL A 1 69 ? -4.444 -0.343 10.644 1.00 97.69 69 VAL A N 1
ATOM 553 C CA . VAL A 1 69 ? -3.812 -0.157 9.331 1.00 97.69 69 VAL A CA 1
ATOM 554 C C . VAL A 1 69 ? -2.871 1.044 9.329 1.00 97.69 69 VAL A C 1
ATOM 556 O O . VAL A 1 69 ? -1.758 0.959 8.800 1.00 97.69 69 VAL A O 1
ATOM 559 N N . GLN A 1 70 ? -3.272 2.158 9.939 1.00 97.19 70 GLN A N 1
ATOM 560 C CA . GLN A 1 70 ? -2.442 3.354 10.023 1.00 97.19 70 GLN A CA 1
ATOM 561 C C . GLN A 1 70 ? -1.147 3.078 10.797 1.00 97.19 70 GLN A C 1
ATOM 563 O O . GLN A 1 70 ? -0.057 3.443 10.342 1.00 97.19 70 GLN A O 1
ATOM 568 N N . SER A 1 71 ? -1.245 2.386 11.933 1.00 97.25 71 SER A N 1
ATOM 569 C CA . SER A 1 71 ? -0.086 2.007 12.744 1.00 97.25 71 SER A CA 1
ATOM 570 C C . SER A 1 71 ? 0.861 1.077 11.981 1.00 97.25 71 SER A C 1
ATOM 572 O O . SER A 1 71 ? 2.080 1.288 11.976 1.00 97.25 71 SER A O 1
ATOM 574 N N . GLU A 1 72 ? 0.329 0.074 11.280 1.00 97.25 72 GLU A N 1
ATOM 575 C CA . GLU A 1 72 ? 1.133 -0.835 10.461 1.00 97.25 72 GLU A CA 1
ATOM 576 C C . GLU A 1 72 ? 1.848 -0.121 9.309 1.00 97.25 72 GLU A C 1
ATOM 578 O O . GLU A 1 72 ? 3.044 -0.350 9.081 1.00 97.25 72 GLU A O 1
ATOM 583 N N . LEU A 1 73 ? 1.148 0.773 8.603 1.00 97.00 73 LEU A N 1
ATOM 584 C CA . LEU A 1 73 ? 1.715 1.558 7.508 1.00 97.00 73 LEU A CA 1
ATOM 585 C C . LEU A 1 73 ? 2.855 2.456 7.993 1.00 97.00 73 LEU A C 1
ATOM 587 O O . LEU A 1 73 ? 3.932 2.455 7.388 1.00 97.00 73 LEU A O 1
ATOM 591 N N . VAL A 1 74 ? 2.667 3.166 9.109 1.00 96.81 74 VAL A N 1
ATOM 592 C CA . VAL A 1 74 ? 3.714 4.002 9.718 1.00 96.81 74 VAL A CA 1
ATOM 593 C C . VAL A 1 74 ? 4.929 3.155 10.106 1.00 96.81 74 VAL A C 1
ATOM 595 O O . VAL A 1 74 ? 6.058 3.478 9.723 1.00 96.81 74 VAL A O 1
ATOM 598 N N . ASN A 1 75 ? 4.718 2.020 10.775 1.00 97.12 75 ASN A N 1
ATOM 599 C CA . ASN A 1 75 ? 5.798 1.108 11.159 1.00 97.12 75 ASN A CA 1
ATOM 600 C C . ASN A 1 75 ? 6.551 0.547 9.942 1.00 97.12 75 ASN A C 1
ATOM 602 O O . ASN A 1 75 ? 7.782 0.415 9.953 1.00 97.12 75 ASN A O 1
ATOM 606 N N . LEU A 1 76 ? 5.836 0.232 8.859 1.00 96.81 76 LEU A N 1
ATOM 607 C CA . LEU A 1 76 ? 6.440 -0.217 7.610 1.00 96.81 76 LEU A CA 1
ATOM 608 C C . LEU A 1 76 ? 7.304 0.877 6.971 1.00 96.81 76 LEU A C 1
ATOM 610 O O . LEU A 1 76 ? 8.422 0.574 6.538 1.00 96.81 76 LEU A O 1
ATOM 614 N N . VAL A 1 77 ? 6.825 2.123 6.947 1.00 95.38 77 VAL A N 1
ATOM 615 C CA . VAL A 1 77 ? 7.575 3.280 6.438 1.00 95.38 77 VAL A CA 1
ATOM 616 C C . VAL A 1 77 ? 8.852 3.489 7.244 1.00 95.38 77 VAL A C 1
ATOM 618 O O . VAL A 1 77 ? 9.926 3.529 6.641 1.00 95.38 77 VAL A O 1
ATOM 621 N N . ILE A 1 78 ? 8.766 3.527 8.578 1.00 95.81 78 ILE A N 1
ATOM 622 C CA . ILE A 1 78 ? 9.930 3.680 9.466 1.00 95.81 78 ILE A CA 1
ATOM 623 C C . ILE A 1 78 ? 10.958 2.586 9.166 1.00 95.81 78 ILE A C 1
ATOM 625 O O . ILE A 1 78 ? 12.102 2.877 8.827 1.00 95.81 78 ILE A O 1
ATOM 629 N N . ARG A 1 79 ? 10.544 1.315 9.161 1.00 95.88 79 ARG A N 1
ATOM 630 C CA . ARG A 1 79 ? 11.427 0.171 8.875 1.00 95.88 79 ARG A CA 1
ATOM 631 C C . ARG A 1 79 ? 12.061 0.226 7.480 1.00 95.88 79 ARG A C 1
ATOM 633 O O . ARG A 1 79 ? 13.182 -0.246 7.283 1.00 95.88 79 ARG A O 1
ATOM 640 N N . LEU A 1 80 ? 11.359 0.744 6.472 1.00 94.88 80 LEU A N 1
ATOM 641 C CA . LEU A 1 80 ? 11.909 0.946 5.126 1.00 94.88 80 LEU A CA 1
ATOM 642 C C . LEU A 1 80 ? 12.909 2.109 5.085 1.00 94.88 80 LEU A C 1
ATOM 644 O O . LEU A 1 80 ? 13.953 1.987 4.442 1.00 94.88 80 LEU A O 1
ATOM 648 N N . GLN A 1 81 ? 12.625 3.207 5.783 1.00 93.12 81 GLN A N 1
ATOM 64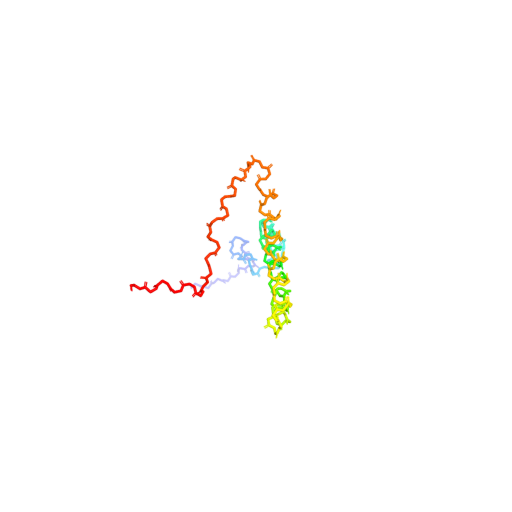9 C CA . GLN A 1 81 ? 13.521 4.356 5.901 1.00 93.12 81 GLN A CA 1
ATOM 650 C C . GLN A 1 81 ? 14.793 3.996 6.676 1.00 93.12 81 GLN A C 1
ATOM 652 O O . GLN A 1 81 ? 15.886 4.278 6.190 1.00 93.12 81 GLN A O 1
ATOM 657 N N . SER A 1 82 ? 14.688 3.283 7.800 1.00 91.50 82 SER A N 1
ATOM 658 C CA . SER A 1 82 ? 15.843 2.828 8.587 1.00 91.50 82 SER A CA 1
ATOM 659 C C . SER A 1 82 ? 16.764 1.904 7.788 1.00 91.50 82 SER A C 1
ATOM 661 O O . SER A 1 82 ? 17.981 2.006 7.905 1.00 91.50 82 SER A O 1
ATOM 663 N N . ARG A 1 83 ? 16.219 1.054 6.902 1.00 90.19 83 ARG A N 1
ATOM 664 C CA . ARG A 1 83 ? 17.031 0.239 5.976 1.00 90.19 83 ARG A CA 1
ATOM 665 C C . ARG A 1 83 ? 17.826 1.087 4.985 1.00 90.19 83 ARG A C 1
ATOM 667 O O . ARG A 1 83 ? 18.960 0.744 4.670 1.00 90.19 83 ARG A O 1
ATOM 674 N N . LYS A 1 84 ? 17.257 2.202 4.517 1.00 81.38 84 LYS A N 1
ATOM 675 C CA . LYS A 1 84 ? 17.982 3.175 3.683 1.00 81.38 84 LYS A CA 1
ATOM 676 C C . LYS A 1 84 ? 19.017 3.963 4.489 1.00 81.38 84 LYS A C 1
ATOM 678 O O . LYS A 1 84 ? 20.057 4.319 3.948 1.00 81.38 84 LYS A O 1
ATOM 683 N N . GLN A 1 85 ? 18.750 4.198 5.772 1.00 69.69 85 GLN A N 1
ATOM 684 C CA . GLN A 1 85 ? 19.639 4.901 6.697 1.00 69.69 85 GLN A CA 1
ATOM 685 C C . GLN A 1 85 ? 20.660 3.992 7.397 1.00 69.69 85 GLN A C 1
ATOM 687 O O . GLN A 1 85 ? 21.442 4.480 8.199 1.00 69.69 85 GLN A O 1
ATOM 692 N N . GLY A 1 86 ? 20.761 2.703 7.056 1.00 54.28 86 GLY A N 1
ATOM 693 C CA . GLY A 1 86 ? 21.754 1.755 7.596 1.00 54.28 86 GLY A CA 1
ATOM 694 C C . GLY A 1 86 ? 23.237 2.068 7.303 1.00 54.28 86 GLY A C 1
ATOM 695 O O . GLY A 1 86 ? 24.064 1.162 7.328 1.00 54.28 86 GLY A O 1
ATOM 696 N N . LYS A 1 87 ? 23.583 3.334 7.026 1.00 53.88 87 LYS A N 1
ATOM 697 C CA . LYS A 1 87 ? 24.935 3.920 7.082 1.00 53.88 87 LYS A CA 1
ATOM 698 C C . LYS A 1 87 ? 25.037 5.198 7.937 1.00 53.88 87 LYS A C 1
ATOM 700 O O . LYS A 1 87 ? 26.125 5.748 8.055 1.00 53.88 87 LYS A O 1
ATOM 705 N N . SER A 1 88 ? 23.960 5.679 8.553 1.00 52.06 88 SER A N 1
ATOM 706 C CA . SER A 1 88 ? 24.032 6.731 9.567 1.00 52.06 88 SER A CA 1
ATOM 707 C C . SER A 1 88 ? 22.791 6.686 10.455 1.00 52.06 88 SER A C 1
ATOM 709 O O . SER A 1 88 ? 21.664 6.779 9.980 1.00 52.06 88 SER A O 1
ATOM 711 N N . THR A 1 89 ? 23.015 6.501 11.750 1.00 46.06 89 THR A N 1
ATOM 712 C CA . THR A 1 89 ? 22.009 6.519 12.817 1.00 46.06 89 THR A CA 1
ATOM 713 C C . THR A 1 89 ? 21.105 7.757 12.752 1.00 46.06 89 THR A C 1
ATOM 715 O O . THR A 1 89 ? 21.639 8.868 12.764 1.00 46.06 89 THR A O 1
ATOM 718 N N . PRO A 1 90 ? 19.767 7.624 12.787 1.00 47.69 90 PRO A N 1
ATOM 719 C CA . PRO A 1 90 ? 18.903 8.764 13.054 1.00 47.69 90 PRO A CA 1
ATOM 720 C C . PRO A 1 90 ? 18.650 8.926 14.555 1.00 47.69 90 PRO A C 1
ATOM 722 O O . PRO A 1 90 ? 18.083 8.049 15.204 1.00 47.69 90 PRO A O 1
ATOM 725 N N . ASN A 1 91 ? 19.012 10.094 15.087 1.00 49.22 91 ASN A N 1
ATOM 726 C CA . ASN A 1 91 ? 18.355 10.650 16.266 1.00 49.22 91 ASN A CA 1
ATOM 727 C C . ASN A 1 91 ? 16.908 10.972 15.879 1.00 49.22 91 ASN A C 1
ATOM 729 O O . ASN A 1 91 ? 16.665 11.900 15.108 1.00 49.22 91 ASN A O 1
ATOM 733 N N . ILE A 1 92 ? 15.954 10.195 16.382 1.00 48.53 92 ILE A N 1
ATOM 734 C CA . ILE A 1 92 ? 14.531 10.471 16.200 1.00 48.53 92 ILE A CA 1
ATOM 735 C C . ILE A 1 92 ? 14.088 11.336 17.383 1.00 48.53 92 ILE A C 1
ATOM 737 O O . ILE A 1 92 ? 13.772 10.818 18.450 1.00 48.53 92 ILE A O 1
ATOM 741 N N . ASN A 1 93 ? 14.064 12.657 17.194 1.00 46.34 93 ASN A N 1
ATOM 742 C CA . ASN A 1 93 ? 13.208 13.515 18.009 1.00 46.34 93 ASN A CA 1
ATOM 743 C C . ASN A 1 93 ? 11.770 13.295 17.525 1.00 46.34 93 ASN A C 1
ATOM 745 O O . ASN A 1 93 ? 11.386 13.758 16.452 1.00 46.34 93 ASN A O 1
ATOM 749 N N . VAL A 1 94 ? 11.002 12.531 18.301 1.00 50.81 94 VAL A N 1
ATOM 750 C CA . VAL A 1 94 ? 9.571 12.269 18.096 1.00 50.81 94 VAL A CA 1
ATOM 751 C C . VAL A 1 94 ? 8.768 13.464 18.620 1.00 50.81 94 VAL A C 1
ATOM 753 O O . VAL A 1 94 ? 8.022 13.358 19.586 1.00 50.81 94 VAL A O 1
ATOM 756 N N . GLU A 1 95 ? 8.937 14.628 18.001 1.00 49.81 95 GLU A N 1
ATOM 757 C CA . GLU A 1 95 ? 8.083 15.789 18.255 1.00 49.81 95 GLU A CA 1
ATOM 758 C C . GLU A 1 95 ? 7.536 16.299 16.922 1.00 49.81 95 GLU A C 1
ATOM 760 O O . GLU A 1 95 ? 8.264 16.845 16.096 1.00 49.81 95 GLU A O 1
ATOM 765 N N . GLY A 1 96 ? 6.234 16.097 16.708 1.00 53.38 96 GLY A N 1
ATOM 766 C CA . GLY A 1 96 ? 5.498 16.764 15.635 1.00 53.38 96 GLY A CA 1
ATOM 767 C C . GLY A 1 96 ? 5.101 15.890 14.448 1.00 53.38 96 GLY A C 1
ATOM 768 O O . GLY A 1 96 ? 5.295 16.287 13.300 1.00 53.38 96 GLY A O 1
ATOM 769 N N . ILE A 1 97 ? 4.450 14.748 14.691 1.00 46.62 97 ILE A N 1
ATOM 770 C CA . ILE A 1 97 ? 3.436 14.281 13.734 1.00 46.62 97 ILE A CA 1
ATOM 771 C C . ILE A 1 97 ? 2.244 15.224 13.932 1.00 46.62 97 ILE A C 1
ATOM 773 O O . ILE A 1 97 ? 1.459 15.063 14.859 1.00 46.62 97 ILE A O 1
ATOM 777 N N . ASN A 1 98 ? 2.219 16.300 13.141 1.00 47.09 98 ASN A N 1
ATOM 778 C CA . ASN A 1 98 ? 1.191 17.336 13.196 1.00 47.09 98 ASN A CA 1
ATOM 779 C C . ASN A 1 98 ? -0.183 16.725 12.890 1.00 47.09 98 ASN A C 1
ATOM 781 O O . ASN A 1 98 ? -0.471 16.372 11.748 1.00 47.09 98 ASN A O 1
ATOM 785 N N . ASP A 1 99 ? -1.005 16.622 13.928 1.00 51.84 99 ASP A N 1
ATOM 786 C CA . ASP A 1 99 ? -2.426 16.309 13.858 1.00 51.84 99 ASP A CA 1
ATOM 787 C C . ASP A 1 99 ? -3.170 17.422 13.081 1.00 51.84 99 ASP A C 1
ATOM 789 O O . ASP A 1 99 ? -3.096 18.596 13.471 1.00 51.84 99 ASP A O 1
ATOM 793 N N . PRO A 1 100 ? -3.877 17.098 11.981 1.00 56.16 100 PRO A N 1
ATOM 794 C CA . PRO A 1 100 ? -4.633 18.069 11.193 1.00 56.16 100 PRO A CA 1
ATOM 795 C C . PRO A 1 100 ? -5.849 18.679 11.921 1.00 56.16 100 PRO A C 1
ATOM 797 O O . PRO A 1 100 ? -6.440 19.619 11.390 1.00 56.16 100 PRO A O 1
ATOM 800 N N . PHE A 1 101 ? -6.210 18.219 13.126 1.00 49.84 101 PHE A N 1
ATOM 801 C CA . PHE A 1 101 ? -7.283 18.803 13.943 1.00 49.84 101 PHE A CA 1
ATOM 802 C C . PHE A 1 101 ? -6.817 19.866 14.947 1.00 49.84 101 PHE A C 1
ATOM 804 O O . PHE A 1 101 ? -7.653 20.535 15.560 1.00 49.84 101 PHE A O 1
ATOM 811 N N . VAL A 1 102 ? -5.509 20.113 15.085 1.00 54.62 102 VAL A N 1
ATOM 812 C CA . VAL A 1 102 ? -5.005 21.190 15.953 1.00 54.62 102 VAL A CA 1
ATOM 813 C C . VAL A 1 102 ? -5.051 22.524 15.203 1.00 54.62 102 VAL A C 1
ATOM 815 O O . VAL A 1 102 ? -4.043 23.074 14.755 1.00 54.62 102 VAL A O 1
ATOM 818 N N . VAL A 1 103 ? -6.258 23.077 15.074 1.00 49.09 103 VAL A N 1
ATOM 819 C CA . VAL A 1 103 ? -6.454 24.488 14.727 1.00 49.09 103 VAL A CA 1
ATOM 820 C C . VAL A 1 103 ? -5.877 25.327 15.866 1.00 49.09 103 VAL A C 1
ATOM 822 O O . VAL A 1 103 ? -6.471 25.449 16.938 1.00 49.09 103 VAL A O 1
ATOM 825 N N . LYS A 1 104 ? -4.706 25.933 15.644 1.00 54.88 104 LYS A N 1
ATOM 826 C CA . LYS A 1 104 ? -4.221 27.011 16.509 1.00 54.88 104 LYS A CA 1
ATOM 827 C C . LYS A 1 104 ? -5.157 28.204 16.331 1.00 54.88 104 LYS A C 1
ATOM 829 O O . LYS A 1 104 ? -5.094 28.898 15.318 1.00 54.88 104 LYS A O 1
ATOM 834 N N . SER A 1 105 ? -6.040 28.416 17.300 1.00 52.25 105 SER A N 1
ATOM 835 C CA . SER A 1 105 ? -6.759 29.684 17.415 1.00 52.25 105 SER A CA 1
ATOM 836 C C . SER A 1 105 ? -5.743 30.797 17.693 1.00 52.25 105 SER A C 1
ATOM 838 O O . SER A 1 105 ? -4.799 30.585 18.457 1.00 52.25 105 SER A O 1
ATOM 840 N N . LYS A 1 106 ? -5.898 31.930 16.999 1.00 47.69 106 LYS A N 1
ATOM 841 C CA . LYS A 1 106 ? -5.104 33.148 17.215 1.00 47.69 106 LYS A CA 1
ATOM 842 C C . LYS A 1 106 ? -5.424 33.796 18.554 1.00 47.69 106 LYS A C 1
ATOM 844 O O . LYS A 1 106 ? -6.605 33.723 18.957 1.00 47.69 106 LYS A O 1
#